Protein AF-A0A2G5X9C8-F1 (afdb_monomer)

Sequence (101 aa):
MCEDLVPLLKRRYFTSAYDEAIETQSNTWFVKEDQLHLSAIQYTVGSDTIPNIRGILDSKEFDKYKAENPGAKPFMYGPEMKRDWIHVLNEVIVPLGDELR

Mean predicted aligned error: 3.84 Å

Foldseek 3Di:
DPVVVVLVVLLVVLVVQLLVLLVVLCVQQVFDSVLLVQQLVPDDAPDPDGPSLVNRVVRGPVVVNCVVVVPDDPVVSSVVSVVVSSCCSNPPNVVSVVSND

Secondary structure (DSSP, 8-state):
--TTHHHHHHHHHHHHHHHHHHHHHHHHHT--HHHHHHHHHT--TT-SS-TTHHHHHHT--HHHHHHH-TT--HHHHHHHHHHHHHHHIIIIIHHHHHTT-

Structure (mmCIF, N/CA/C/O backbone):
data_AF-A0A2G5X9C8-F1
#
_entry.id   AF-A0A2G5X9C8-F1
#
loop_
_atom_site.group_PDB
_atom_site.id
_atom_site.type_symbol
_atom_site.label_atom_id
_atom_site.label_alt_id
_atom_site.label_comp_id
_atom_site.label_asym_id
_atom_site.label_entity_id
_atom_site.label_seq_id
_atom_site.pdbx_PDB_ins_code
_atom_site.Cartn_x
_atom_site.Cartn_y
_ato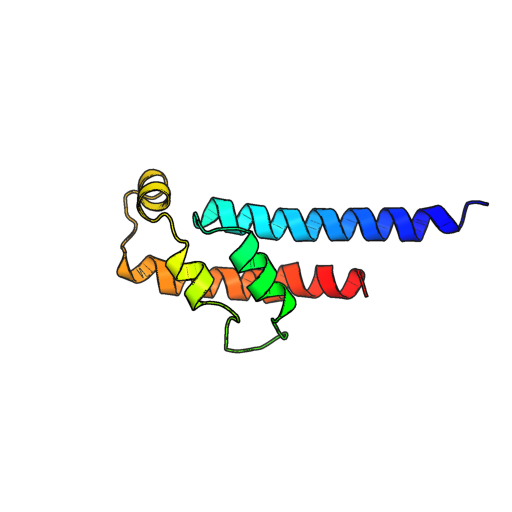m_site.Cartn_z
_atom_site.occupancy
_atom_site.B_iso_or_equiv
_atom_site.auth_seq_id
_atom_site.auth_comp_id
_atom_site.auth_asym_id
_atom_site.auth_atom_id
_atom_site.pdbx_PDB_model_num
ATOM 1 N N . MET A 1 1 ? 16.708 10.217 -35.907 1.00 53.09 1 MET A N 1
ATOM 2 C CA . MET A 1 1 ? 16.274 10.596 -34.545 1.00 53.09 1 MET A CA 1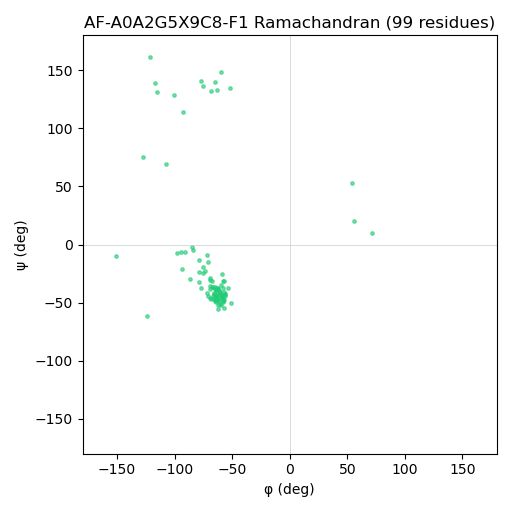
ATOM 3 C C . MET A 1 1 ? 14.806 10.227 -34.363 1.00 53.09 1 MET A C 1
ATOM 5 O O . MET A 1 1 ? 13.931 11.038 -34.629 1.00 53.09 1 MET A O 1
ATOM 9 N N . CYS A 1 2 ? 14.531 8.972 -34.016 1.00 62.28 2 CYS A N 1
ATOM 10 C CA . CYS A 1 2 ? 13.195 8.497 -33.613 1.00 62.28 2 CYS A CA 1
ATOM 11 C C . CYS A 1 2 ? 13.281 7.304 -32.639 1.00 62.28 2 CYS A C 1
ATOM 13 O O . CYS A 1 2 ? 12.278 6.934 -32.041 1.00 62.28 2 CYS A O 1
ATOM 15 N N . GLU A 1 3 ? 14.472 6.729 -32.443 1.00 62.00 3 GLU A N 1
ATOM 16 C CA . GLU A 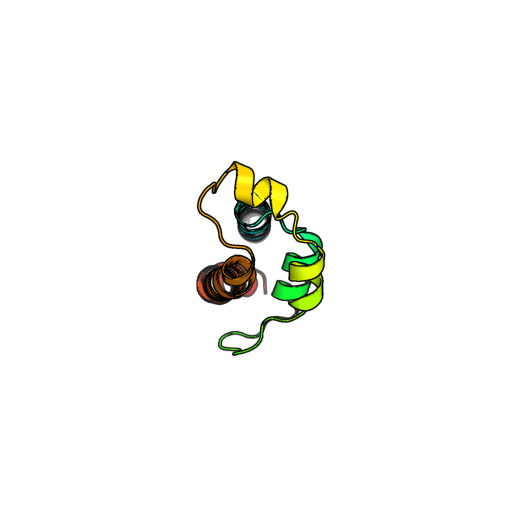1 3 ? 14.697 5.568 -31.572 1.00 62.00 3 GLU A CA 1
ATOM 17 C C . GLU A 1 3 ? 14.627 5.921 -30.073 1.00 62.00 3 GLU A C 1
ATOM 19 O O . GLU A 1 3 ? 14.265 5.072 -29.265 1.00 62.00 3 GLU A O 1
ATOM 24 N N . ASP A 1 4 ? 14.839 7.190 -29.700 1.00 68.69 4 ASP A N 1
ATOM 25 C CA . ASP A 1 4 ? 14.856 7.634 -28.295 1.00 68.69 4 ASP A CA 1
ATOM 26 C C . ASP A 1 4 ? 13.459 7.811 -27.666 1.00 68.69 4 ASP A C 1
ATOM 28 O O . ASP A 1 4 ? 13.333 7.929 -26.447 1.00 68.69 4 ASP A O 1
ATOM 32 N N . LEU A 1 5 ? 12.383 7.831 -28.466 1.00 79.06 5 LEU A N 1
ATOM 33 C CA . LEU A 1 5 ? 11.020 8.050 -27.955 1.00 79.06 5 LEU A CA 1
ATOM 34 C C . LEU A 1 5 ? 10.417 6.796 -27.315 1.00 79.06 5 LEU A C 1
ATOM 36 O O . LEU A 1 5 ? 9.648 6.906 -26.361 1.00 79.06 5 LEU A O 1
ATOM 40 N N . VAL A 1 6 ? 10.765 5.607 -27.812 1.00 84.19 6 VAL A N 1
ATOM 41 C CA . VAL A 1 6 ? 10.176 4.346 -27.339 1.00 84.19 6 VAL A CA 1
ATOM 42 C C . VAL A 1 6 ? 10.539 4.063 -25.871 1.00 84.19 6 VAL A C 1
ATOM 44 O O . VAL A 1 6 ? 9.619 3.820 -25.086 1.00 84.19 6 VAL A O 1
ATOM 47 N N . PRO A 1 7 ? 11.810 4.177 -25.430 1.00 86.31 7 PRO A N 1
ATOM 48 C CA . PRO A 1 7 ? 12.162 3.994 -24.019 1.00 86.31 7 PRO A CA 1
ATOM 49 C C . PRO A 1 7 ? 11.524 5.039 -23.092 1.00 86.31 7 PRO A C 1
ATOM 51 O O . PRO A 1 7 ? 11.098 4.705 -21.986 1.00 86.31 7 PRO A O 1
ATOM 54 N N . LEU A 1 8 ? 11.412 6.296 -23.543 1.00 88.62 8 LEU A N 1
ATOM 55 C CA . LEU A 1 8 ? 10.801 7.381 -22.765 1.00 88.62 8 LEU A CA 1
ATOM 56 C C . LEU A 1 8 ? 9.302 7.156 -22.541 1.00 88.62 8 LEU A C 1
ATOM 58 O O . LEU A 1 8 ? 8.811 7.325 -21.424 1.00 88.62 8 LEU A O 1
ATOM 62 N N . LEU A 1 9 ? 8.577 6.752 -23.588 1.00 90.81 9 LEU A N 1
ATOM 63 C CA . LEU A 1 9 ? 7.151 6.440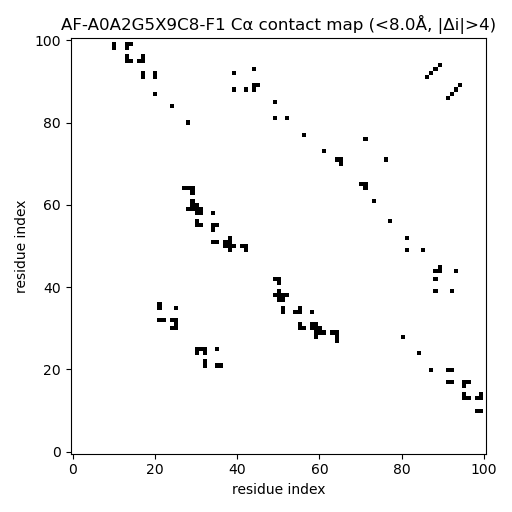 -23.497 1.00 90.81 9 LEU A CA 1
ATOM 64 C C . LEU A 1 9 ? 6.903 5.212 -22.623 1.00 90.81 9 LEU A C 1
ATOM 66 O O . 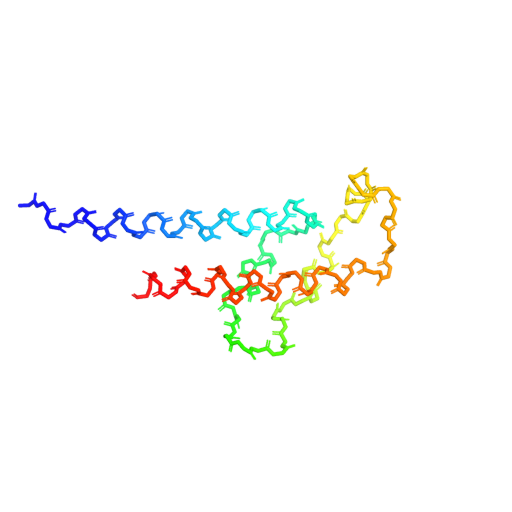LEU A 1 9 ? 6.007 5.250 -21.780 1.00 90.81 9 LEU A O 1
ATOM 70 N N . LYS A 1 10 ? 7.729 4.168 -22.775 1.00 90.94 10 LYS A N 1
ATOM 71 C CA . LYS A 1 10 ? 7.666 2.961 -21.946 1.00 90.94 10 LYS A CA 1
ATOM 72 C C . LYS A 1 10 ? 7.817 3.324 -20.468 1.00 90.94 10 LYS A C 1
ATOM 74 O O . LYS A 1 10 ? 6.929 3.039 -19.671 1.00 90.94 10 LYS A O 1
ATOM 79 N N . ARG A 1 11 ? 8.892 4.037 -20.118 1.00 93.31 11 ARG A N 1
ATOM 80 C CA . ARG A 1 11 ? 9.156 4.453 -18.736 1.00 93.31 11 ARG A CA 1
ATOM 81 C C . ARG A 1 11 ? 8.018 5.290 -18.161 1.00 93.31 11 ARG A C 1
ATOM 83 O O . ARG A 1 11 ? 7.561 5.002 -17.064 1.00 93.31 11 ARG A O 1
ATOM 90 N N . ARG A 1 12 ? 7.530 6.289 -18.906 1.00 94.25 12 ARG A N 1
ATOM 91 C CA . ARG A 1 12 ? 6.409 7.129 -18.460 1.00 94.25 12 ARG A CA 1
ATOM 92 C C . ARG A 1 12 ? 5.164 6.295 -18.168 1.00 94.25 12 ARG A C 1
ATOM 94 O O . ARG A 1 12 ? 4.547 6.501 -17.133 1.00 94.25 12 ARG A O 1
ATOM 101 N N . TYR A 1 13 ? 4.816 5.373 -19.064 1.00 95.50 13 TYR A N 1
ATOM 102 C CA . TYR A 1 13 ? 3.658 4.503 -18.889 1.00 95.50 13 TYR A CA 1
ATOM 103 C C . TYR A 1 13 ? 3.770 3.658 -17.615 1.00 95.50 13 TYR A C 1
ATOM 105 O O . TYR A 1 13 ? 2.872 3.702 -16.780 1.00 95.50 13 TYR A O 1
ATOM 113 N N . PHE A 1 14 ? 4.888 2.948 -17.430 1.00 96.38 14 PHE A N 1
ATOM 114 C CA . PHE A 1 14 ? 5.069 2.081 -16.263 1.00 96.38 14 PHE A CA 1
ATOM 115 C C . PHE A 1 14 ? 5.171 2.862 -14.952 1.00 96.38 14 PHE A C 1
ATOM 117 O O . PHE A 1 14 ? 4.624 2.414 -13.953 1.00 96.38 14 PHE A O 1
ATOM 124 N N . THR A 1 15 ? 5.799 4.044 -14.946 1.00 96.38 15 THR A N 1
ATOM 125 C CA . THR A 1 15 ? 5.803 4.917 -13.761 1.00 96.38 15 THR A CA 1
ATOM 126 C C . THR A 1 15 ? 4.386 5.361 -13.407 1.00 96.38 15 THR A C 1
ATOM 128 O O . THR A 1 15 ? 3.982 5.208 -12.263 1.00 96.38 15 THR A O 1
ATOM 131 N N . SER A 1 16 ? 3.596 5.823 -14.382 1.00 97.19 16 SER A N 1
ATOM 132 C CA . SER A 1 16 ? 2.209 6.221 -14.121 1.00 97.19 16 SER A CA 1
ATOM 133 C C . SER A 1 16 ? 1.345 5.060 -13.626 1.00 97.19 16 SER A C 1
ATOM 135 O O . SER A 1 16 ? 0.608 5.241 -12.668 1.00 97.19 16 SER A O 1
ATOM 137 N N . ALA A 1 17 ? 1.465 3.871 -14.222 1.00 97.88 17 ALA A N 1
ATOM 138 C CA . ALA A 1 17 ? 0.719 2.693 -13.777 1.00 97.88 17 ALA A CA 1
ATOM 139 C C . ALA A 1 17 ? 1.122 2.243 -12.361 1.00 97.88 17 ALA A C 1
ATOM 141 O O . ALA A 1 17 ? 0.284 1.792 -11.584 1.00 97.88 17 ALA A O 1
ATOM 142 N N . TYR A 1 18 ? 2.407 2.366 -12.020 1.00 97.75 18 TYR A N 1
ATOM 143 C CA . TYR A 1 18 ? 2.922 2.044 -10.691 1.00 97.75 18 TYR A CA 1
ATOM 144 C C . TYR A 1 18 ? 2.363 3.002 -9.632 1.00 97.75 18 TYR A C 1
ATOM 146 O O . TYR A 1 18 ? 1.882 2.556 -8.590 1.00 97.75 18 TYR A O 1
ATOM 154 N N . ASP A 1 19 ? 2.394 4.305 -9.916 1.00 97.94 19 ASP A N 1
ATOM 155 C CA . ASP A 1 19 ? 1.880 5.336 -9.013 1.00 97.94 19 ASP A CA 1
ATOM 156 C C . ASP A 1 19 ? 0.352 5.219 -8.856 1.00 97.94 19 ASP A C 1
ATOM 158 O O . ASP A 1 19 ? -0.151 5.254 -7.736 1.00 97.94 19 ASP A O 1
ATOM 162 N N . GLU A 1 20 ? -0.382 4.961 -9.944 1.00 98.31 20 GLU A N 1
ATOM 163 C CA . GLU A 1 20 ? -1.839 4.751 -9.926 1.00 98.31 20 GLU A CA 1
ATOM 164 C C . GLU A 1 20 ? -2.243 3.523 -9.093 1.00 98.31 20 GLU A C 1
ATOM 166 O O . GLU A 1 20 ? -3.240 3.560 -8.368 1.00 98.31 20 GLU A O 1
ATOM 171 N N . ALA A 1 21 ? -1.468 2.435 -9.144 1.00 98.25 21 ALA A N 1
ATOM 172 C CA . ALA A 1 21 ? -1.716 1.260 -8.309 1.00 98.25 21 ALA A CA 1
ATOM 173 C C . ALA A 1 21 ? -1.563 1.584 -6.810 1.00 98.25 21 ALA A C 1
ATOM 175 O O . ALA A 1 21 ? -2.355 1.119 -5.987 1.00 98.25 21 ALA A O 1
ATOM 176 N N . ILE A 1 22 ? -0.577 2.412 -6.451 1.00 98.38 22 ILE A N 1
ATOM 177 C CA . ILE A 1 22 ? -0.357 2.858 -5.068 1.00 98.38 22 ILE A CA 1
ATOM 178 C C . ILE A 1 22 ? -1.451 3.827 -4.613 1.00 98.38 22 ILE A C 1
ATOM 180 O O . ILE A 1 22 ? -1.983 3.661 -3.513 1.00 98.38 22 ILE A O 1
ATOM 184 N N . GLU A 1 23 ? -1.821 4.795 -5.448 1.00 98.56 23 GLU A N 1
ATOM 185 C CA . GLU A 1 23 ? -2.925 5.726 -5.192 1.00 98.56 23 GLU A CA 1
ATOM 186 C C . GLU A 1 23 ? -4.247 4.966 -5.005 1.00 98.56 23 GLU A C 1
ATOM 188 O O . GLU A 1 23 ? -4.985 5.192 -4.043 1.00 98.56 23 GLU A O 1
ATOM 193 N N . THR A 1 24 ? -4.529 3.987 -5.867 1.00 98.44 24 THR A N 1
ATOM 194 C CA . THR A 1 24 ? -5.721 3.134 -5.757 1.00 98.44 24 THR A CA 1
ATOM 195 C C . THR A 1 24 ? -5.745 2.394 -4.423 1.00 98.44 24 THR A C 1
ATOM 197 O O . THR A 1 24 ? -6.777 2.364 -3.745 1.00 98.44 24 THR A O 1
ATOM 200 N N . GLN A 1 25 ? -4.607 1.840 -3.999 1.00 98.12 25 GLN A N 1
ATOM 201 C CA . GLN A 1 25 ? -4.492 1.174 -2.705 1.00 98.12 25 GLN A CA 1
ATOM 202 C C . GLN A 1 25 ? -4.713 2.149 -1.542 1.00 98.12 25 GLN A C 1
ATOM 204 O O . GLN A 1 25 ? -5.432 1.833 -0.588 1.00 98.12 25 GLN A O 1
ATOM 209 N N . SER A 1 26 ? -4.103 3.332 -1.619 1.00 98.50 26 SER A N 1
ATOM 210 C CA . SER A 1 26 ? -4.241 4.393 -0.624 1.00 98.50 26 SER A CA 1
ATOM 211 C C . SER A 1 26 ? -5.697 4.801 -0.449 1.00 98.50 26 SER A C 1
ATOM 213 O O . SER A 1 26 ? -6.187 4.813 0.680 1.00 98.50 26 SER A O 1
ATOM 215 N N . ASN A 1 27 ? -6.403 5.047 -1.551 1.00 98.31 27 ASN A N 1
ATOM 216 C CA . ASN A 1 27 ? -7.804 5.450 -1.551 1.00 98.31 27 ASN A CA 1
ATOM 217 C C . ASN A 1 27 ? -8.737 4.323 -1.092 1.00 98.31 27 ASN A C 1
ATOM 219 O O . ASN A 1 27 ? -9.678 4.573 -0.344 1.00 98.31 27 ASN A O 1
ATOM 223 N N . THR A 1 28 ? -8.453 3.075 -1.476 1.00 98.00 28 THR A N 1
ATOM 224 C CA . THR A 1 28 ? -9.254 1.908 -1.069 1.00 98.00 28 THR A CA 1
ATOM 225 C C . THR A 1 28 ? -9.196 1.689 0.439 1.00 98.00 28 THR A C 1
ATOM 227 O O . THR A 1 28 ? -10.217 1.455 1.087 1.00 98.00 28 THR A O 1
ATOM 230 N N . TRP A 1 29 ? -7.999 1.782 1.021 1.00 98.19 29 TRP A N 1
ATOM 231 C CA . TRP A 1 29 ? -7.792 1.491 2.439 1.00 98.19 29 TRP A CA 1
ATOM 232 C C . TRP A 1 29 ? -7.761 2.735 3.320 1.00 98.19 29 TRP A C 1
ATOM 234 O O . TRP A 1 29 ? -7.774 2.594 4.539 1.00 98.19 29 TRP A O 1
ATOM 244 N N . PHE A 1 30 ? -7.768 3.940 2.757 1.00 98.31 30 PHE A N 1
ATOM 245 C CA . PHE A 1 30 ? -7.597 5.202 3.482 1.00 98.31 30 PHE A CA 1
ATOM 246 C C . PHE A 1 30 ? -6.315 5.215 4.329 1.00 98.31 30 PHE A C 1
ATOM 248 O O . PHE A 1 30 ? -6.340 5.454 5.538 1.00 98.31 30 PHE A O 1
ATOM 255 N N . VAL A 1 31 ? -5.185 4.909 3.695 1.00 98.44 31 VAL A N 1
ATOM 256 C CA . VAL A 1 31 ? -3.832 4.999 4.278 1.00 98.44 31 VAL A CA 1
ATOM 257 C C . VAL A 1 31 ? -2.992 5.946 3.445 1.00 98.44 31 VAL A C 1
ATOM 259 O O . VAL A 1 31 ? -3.329 6.192 2.295 1.00 98.44 31 VAL A O 1
ATOM 262 N N . LYS A 1 32 ? -1.888 6.476 3.970 1.00 98.38 32 LYS A N 1
ATOM 263 C CA . LYS A 1 32 ? -1.087 7.418 3.181 1.00 98.38 32 LYS A CA 1
ATOM 264 C C . LYS A 1 32 ? -0.257 6.725 2.094 1.00 98.38 32 LYS A C 1
ATOM 266 O O . LYS A 1 32 ? 0.410 5.723 2.358 1.00 98.38 32 LYS A O 1
ATOM 271 N N . GLU A 1 33 ? -0.247 7.319 0.902 1.00 98.12 33 GLU A N 1
ATOM 272 C CA . GLU A 1 33 ? 0.532 6.861 -0.258 1.00 98.12 33 GLU A CA 1
ATOM 273 C C . GLU A 1 33 ? 2.032 6.774 0.028 1.00 98.12 33 GLU A C 1
ATOM 275 O O . GLU A 1 33 ? 2.675 5.800 -0.350 1.00 98.12 33 GLU A O 1
ATOM 280 N N . ASP A 1 34 ? 2.604 7.743 0.748 1.00 98.00 34 ASP A N 1
ATOM 281 C CA . ASP A 1 34 ? 4.036 7.764 1.072 1.00 98.00 34 ASP A CA 1
ATOM 282 C C . ASP A 1 34 ? 4.472 6.504 1.842 1.00 98.00 34 ASP A C 1
ATOM 284 O O . ASP A 1 34 ? 5.542 5.947 1.592 1.00 98.00 34 ASP A O 1
ATOM 288 N N . GLN A 1 35 ? 3.616 5.998 2.734 1.00 98.44 35 GLN A N 1
ATOM 289 C CA . GLN A 1 35 ? 3.874 4.771 3.484 1.00 98.44 35 GLN A CA 1
ATOM 290 C C . GLN A 1 35 ? 3.831 3.526 2.592 1.00 98.44 35 GLN A C 1
ATOM 292 O O . GLN A 1 35 ? 4.624 2.602 2.809 1.00 98.44 35 GLN A O 1
ATOM 297 N N . LEU A 1 36 ? 2.945 3.512 1.592 1.00 98.31 36 LEU A N 1
ATOM 298 C CA . LEU A 1 36 ? 2.845 2.453 0.587 1.00 98.31 36 LEU A CA 1
ATOM 299 C C . LEU A 1 36 ? 4.028 2.493 -0.388 1.00 98.31 36 LEU A C 1
ATOM 301 O O . LEU A 1 36 ? 4.626 1.450 -0.637 1.00 98.31 36 LEU A O 1
ATOM 305 N N . HIS A 1 37 ? 4.454 3.674 -0.847 1.00 97.81 37 HIS A N 1
ATOM 306 C CA . HIS A 1 37 ? 5.671 3.834 -1.650 1.00 97.81 37 HIS A CA 1
ATOM 307 C C . HIS A 1 37 ? 6.904 3.299 -0.917 1.00 97.81 37 HIS A C 1
ATOM 309 O O . HIS A 1 37 ? 7.667 2.515 -1.482 1.00 97.81 37 HIS A O 1
ATOM 315 N N . LEU A 1 38 ? 7.086 3.671 0.356 1.00 97.56 38 LEU A N 1
ATOM 316 C CA . LEU A 1 38 ? 8.189 3.164 1.178 1.00 97.56 38 LEU A CA 1
ATOM 317 C C . LEU A 1 38 ? 8.137 1.641 1.332 1.00 97.56 38 LEU A C 1
ATOM 319 O O . LEU A 1 38 ? 9.172 0.979 1.261 1.00 97.56 38 LEU A O 1
ATOM 323 N N . SER A 1 39 ? 6.935 1.091 1.522 1.00 97.19 39 SER A N 1
ATOM 324 C CA . SER A 1 39 ? 6.712 -0.353 1.597 1.00 97.19 39 SER A CA 1
ATOM 325 C C . SER A 1 39 ? 7.102 -1.057 0.297 1.00 97.19 39 SER A C 1
ATOM 327 O O . SER A 1 39 ? 7.861 -2.023 0.327 1.00 97.19 39 SER A O 1
ATOM 329 N N . ALA A 1 40 ? 6.641 -0.531 -0.839 1.00 96.88 40 ALA A N 1
ATOM 330 C CA . ALA A 1 40 ? 6.854 -1.087 -2.166 1.00 96.88 40 ALA A CA 1
ATOM 331 C C . ALA A 1 40 ? 8.331 -1.080 -2.587 1.00 96.88 40 ALA A C 1
ATOM 333 O O . ALA A 1 40 ? 8.839 -2.097 -3.047 1.00 96.88 40 ALA A O 1
ATOM 334 N N . ILE A 1 41 ? 9.049 0.026 -2.352 1.00 94.81 41 ILE A N 1
ATOM 335 C CA . ILE A 1 41 ? 10.484 0.146 -2.677 1.00 94.81 41 ILE A CA 1
ATOM 336 C C . ILE A 1 41 ? 11.324 -0.902 -1.933 1.00 94.81 41 ILE A C 1
ATOM 338 O O . ILE A 1 41 ? 12.333 -1.378 -2.450 1.00 94.81 41 ILE A O 1
ATOM 342 N N . GLN A 1 42 ? 10.930 -1.243 -0.706 1.00 94.69 42 GLN A N 1
ATOM 343 C CA . GLN A 1 42 ? 11.647 -2.185 0.155 1.00 94.69 42 GLN A CA 1
ATOM 344 C C . GLN A 1 42 ? 11.170 -3.634 -0.012 1.00 94.69 42 GLN A C 1
ATOM 346 O O . GLN A 1 42 ? 11.735 -4.531 0.616 1.00 94.69 42 GLN A O 1
ATOM 351 N N . TYR A 1 43 ? 10.107 -3.871 -0.785 1.00 96.12 43 TYR A N 1
ATOM 352 C CA . TYR A 1 43 ? 9.499 -5.189 -0.899 1.00 96.12 43 TYR A CA 1
ATOM 353 C C . TYR A 1 43 ? 10.327 -6.107 -1.797 1.00 96.12 43 TYR A C 1
ATOM 355 O O . TYR A 1 43 ? 10.824 -5.709 -2.849 1.00 96.12 43 TYR A O 1
ATOM 363 N N . THR A 1 44 ? 10.417 -7.370 -1.390 1.00 91.06 44 THR A N 1
ATOM 364 C CA . THR A 1 44 ? 11.018 -8.442 -2.183 1.00 91.06 44 THR A CA 1
ATOM 365 C C . THR A 1 44 ? 9.929 -9.443 -2.533 1.00 91.06 44 THR A C 1
ATOM 367 O O . THR A 1 44 ? 9.190 -9.877 -1.649 1.00 91.06 44 THR A O 1
ATOM 370 N N . VAL A 1 45 ? 9.845 -9.821 -3.811 1.00 88.75 45 VAL A N 1
ATOM 371 C CA . VAL A 1 45 ? 8.857 -10.787 -4.313 1.00 88.75 45 VAL A CA 1
ATOM 372 C C . VAL A 1 45 ? 8.860 -12.077 -3.490 1.00 88.75 45 VAL A C 1
ATOM 374 O O . VAL A 1 45 ? 9.919 -12.609 -3.154 1.00 88.75 45 VAL A O 1
ATOM 377 N N . GLY A 1 46 ? 7.669 -12.560 -3.133 1.00 84.25 46 GLY A N 1
ATOM 378 C CA . GLY A 1 46 ? 7.513 -13.756 -2.300 1.00 84.25 46 GLY A CA 1
ATOM 379 C C . GLY A 1 46 ? 7.897 -13.579 -0.825 1.00 84.25 46 GLY A C 1
ATOM 380 O O . GLY A 1 46 ? 7.967 -14.568 -0.102 1.00 84.25 46 GLY A O 1
ATOM 381 N N . SER A 1 47 ? 8.148 -12.350 -0.355 1.00 88.19 47 SER A N 1
ATOM 382 C CA . SER A 1 47 ? 8.349 -12.070 1.072 1.00 88.19 47 SER A CA 1
ATOM 383 C C . SER A 1 47 ? 7.051 -12.263 1.861 1.00 88.19 47 SER A C 1
ATOM 385 O O . SER A 1 47 ? 6.023 -11.666 1.530 1.00 88.19 47 SER A O 1
ATOM 387 N N . ASP A 1 48 ? 7.148 -12.992 2.978 1.00 78.69 48 ASP A N 1
ATOM 388 C CA . ASP A 1 48 ? 6.083 -13.155 3.984 1.00 78.69 48 ASP A CA 1
ATOM 389 C C . ASP A 1 48 ? 5.848 -11.884 4.821 1.00 78.69 48 ASP A C 1
ATOM 391 O O . ASP A 1 48 ? 4.916 -11.800 5.625 1.00 78.69 48 ASP A O 1
ATOM 395 N N . THR A 1 49 ? 6.719 -10.882 4.673 1.00 89.69 49 THR A N 1
ATOM 396 C CA . THR A 1 49 ? 6.684 -9.637 5.443 1.00 89.69 49 THR A CA 1
ATOM 397 C C . THR A 1 49 ? 6.435 -8.432 4.551 1.00 89.69 49 THR A C 1
ATOM 399 O O . THR A 1 49 ? 7.013 -8.311 3.471 1.00 89.69 49 THR A O 1
ATOM 402 N N . ILE A 1 50 ? 5.591 -7.520 5.039 1.00 94.94 50 ILE A N 1
ATOM 403 C CA . ILE A 1 50 ? 5.340 -6.216 4.423 1.00 94.94 50 ILE A CA 1
ATOM 404 C C . ILE A 1 50 ? 6.290 -5.196 5.071 1.00 94.94 50 ILE A C 1
ATOM 406 O O . ILE A 1 50 ? 6.138 -4.904 6.267 1.00 94.94 50 ILE A O 1
ATOM 410 N N . PRO A 1 51 ? 7.249 -4.626 4.323 1.00 96.50 51 PRO A N 1
ATOM 411 C CA . PRO A 1 51 ? 8.087 -3.544 4.812 1.00 96.50 51 PRO A CA 1
ATOM 412 C C . PRO A 1 51 ? 7.236 -2.343 5.212 1.00 96.50 51 PRO A C 1
ATOM 414 O O . PRO A 1 51 ? 6.176 -2.095 4.639 1.00 96.50 51 PRO A O 1
ATOM 417 N N . ASN A 1 52 ? 7.687 -1.592 6.212 1.00 96.81 52 ASN A N 1
ATOM 418 C CA . ASN A 1 52 ? 6.992 -0.405 6.711 1.00 96.81 52 ASN A CA 1
ATOM 419 C C . ASN A 1 52 ? 5.523 -0.623 7.160 1.00 96.81 52 ASN A C 1
ATOM 421 O O . ASN A 1 52 ? 4.764 0.334 7.301 1.00 96.81 52 ASN A O 1
ATOM 425 N N . ILE A 1 53 ? 5.093 -1.857 7.460 1.00 96.19 53 ILE A N 1
ATOM 426 C CA . ILE A 1 53 ? 3.683 -2.131 7.802 1.00 96.19 53 ILE A CA 1
ATOM 427 C C . ILE A 1 53 ? 3.154 -1.315 8.990 1.00 96.19 53 ILE A C 1
ATOM 429 O O . ILE A 1 53 ? 1.975 -0.965 9.037 1.00 96.19 53 ILE A O 1
ATOM 433 N N . ARG A 1 54 ? 4.022 -0.986 9.951 1.00 96.38 54 ARG A N 1
ATOM 434 C CA . ARG A 1 54 ? 3.654 -0.121 11.073 1.00 96.38 54 ARG A CA 1
ATOM 435 C C . ARG A 1 54 ? 3.286 1.284 10.594 1.00 96.38 54 ARG A C 1
ATOM 437 O O . ARG A 1 54 ? 2.236 1.772 10.985 1.00 96.38 54 ARG A O 1
ATOM 444 N N . GLY A 1 55 ? 4.093 1.888 9.721 1.00 97.56 55 GLY A N 1
ATOM 445 C CA . GLY A 1 55 ? 3.824 3.214 9.164 1.00 97.56 55 GLY A CA 1
ATOM 446 C C . GLY A 1 55 ? 2.504 3.260 8.398 1.00 97.56 55 GLY A C 1
ATOM 447 O O . GLY A 1 55 ? 1.691 4.154 8.626 1.00 97.56 55 GLY A O 1
ATOM 448 N N . ILE A 1 56 ? 2.226 2.235 7.586 1.00 97.81 56 ILE A N 1
ATOM 449 C CA . ILE A 1 56 ? 0.955 2.125 6.857 1.00 97.81 56 ILE A CA 1
ATOM 450 C C . ILE A 1 56 ? -0.228 2.073 7.841 1.00 97.81 56 ILE A C 1
ATOM 452 O O . ILE A 1 56 ? -1.159 2.870 7.733 1.00 97.81 56 ILE A O 1
ATOM 456 N N . LEU A 1 57 ? -0.182 1.186 8.844 1.00 96.81 57 LEU A N 1
ATOM 457 C CA . LEU A 1 57 ? -1.271 1.019 9.818 1.00 96.81 57 LEU A CA 1
ATOM 458 C C . LEU A 1 57 ? -1.446 2.205 10.773 1.00 96.81 57 LEU A C 1
ATOM 460 O O . LEU A 1 57 ? -2.568 2.440 11.234 1.00 96.81 57 LEU A O 1
ATOM 464 N N . ASP A 1 58 ? -0.368 2.915 11.094 1.00 97.56 58 ASP A N 1
ATOM 465 C CA . ASP A 1 58 ? -0.398 4.121 11.924 1.00 97.56 58 ASP A CA 1
ATOM 466 C C . ASP A 1 58 ? -0.952 5.319 11.131 1.00 97.56 58 ASP A C 1
ATOM 468 O O . ASP A 1 58 ? -1.528 6.231 11.718 1.00 97.56 58 ASP A O 1
ATOM 472 N N . SER A 1 59 ? -0.856 5.292 9.796 1.00 97.56 59 SER A N 1
ATOM 473 C CA . SER A 1 59 ? -1.401 6.324 8.906 1.00 97.56 59 SER A CA 1
ATOM 474 C C . SER A 1 59 ? -2.885 6.163 8.553 1.00 97.56 59 SER A C 1
ATOM 476 O O . SER A 1 59 ? -3.431 7.020 7.862 1.00 97.56 59 SER A O 1
ATOM 478 N N . LYS A 1 60 ? -3.533 5.075 8.996 1.00 97.44 60 LYS A N 1
ATOM 479 C CA . LYS A 1 60 ? -4.909 4.754 8.598 1.00 97.44 60 LYS A CA 1
ATOM 480 C C . LYS A 1 60 ? -5.923 5.784 9.088 1.00 97.44 60 LYS A C 1
ATOM 482 O O . LYS A 1 60 ? -5.932 6.167 10.258 1.00 97.44 60 LYS A O 1
ATOM 487 N N . GLU A 1 61 ? -6.880 6.095 8.230 1.00 97.50 61 GLU A N 1
ATOM 488 C CA . GLU A 1 61 ? -8.066 6.881 8.549 1.00 97.50 61 GLU A CA 1
ATOM 489 C C . GLU A 1 61 ? -9.293 5.959 8.586 1.00 97.50 61 GLU A C 1
ATOM 491 O O . GLU A 1 61 ? -10.167 5.997 7.720 1.00 97.50 61 GLU A O 1
ATOM 496 N N . PHE A 1 62 ? -9.355 5.089 9.603 1.00 96.62 62 PHE A N 1
ATOM 497 C CA . PHE A 1 62 ? -10.386 4.044 9.691 1.00 96.62 62 PHE A CA 1
ATOM 498 C C . PHE A 1 62 ? -11.819 4.596 9.689 1.00 96.62 62 PHE A C 1
ATOM 500 O O . PHE A 1 62 ? -12.718 3.944 9.163 1.00 96.62 62 PHE A O 1
ATOM 507 N N . ASP A 1 63 ? -12.043 5.794 10.230 1.00 96.62 63 ASP A N 1
ATOM 508 C CA . ASP A 1 63 ? -13.366 6.425 10.213 1.00 96.62 63 ASP A CA 1
ATOM 509 C C . ASP A 1 63 ? -13.851 6.706 8.783 1.00 96.62 63 ASP A C 1
ATOM 511 O O . ASP A 1 63 ? -15.026 6.481 8.489 1.00 96.62 63 ASP A O 1
ATOM 515 N N . LYS A 1 64 ? -12.951 7.109 7.872 1.00 97.38 64 LYS A N 1
ATOM 516 C CA . LYS A 1 64 ? -13.271 7.288 6.447 1.00 97.38 64 LYS A CA 1
ATOM 517 C C . LYS A 1 64 ? -13.541 5.946 5.770 1.00 97.38 64 LYS A C 1
ATOM 519 O O . LYS A 1 64 ? -14.570 5.790 5.121 1.00 97.38 64 LYS A O 1
ATOM 524 N N . TYR A 1 65 ? -12.693 4.946 6.020 1.00 97.44 65 TYR A N 1
ATOM 525 C CA . TYR A 1 65 ? -12.914 3.587 5.513 1.00 97.44 65 TYR A CA 1
ATOM 526 C C . TYR A 1 65 ? -14.269 3.019 5.947 1.00 97.44 65 TYR A C 1
ATOM 528 O O . TYR A 1 65 ? -14.985 2.429 5.143 1.00 97.44 65 TYR A O 1
ATOM 536 N N . LYS A 1 66 ? -14.649 3.222 7.213 1.00 96.81 66 LYS A N 1
ATOM 537 C CA . LYS A 1 66 ? -15.923 2.761 7.769 1.00 96.81 66 LYS A CA 1
ATOM 538 C C . LYS A 1 66 ? -17.130 3.510 7.197 1.00 96.81 66 LYS A C 1
ATOM 540 O O . LYS A 1 66 ? -18.209 2.926 7.145 1.00 96.81 66 LYS A O 1
ATOM 545 N N . ALA A 1 67 ? -16.975 4.766 6.779 1.00 96.94 67 ALA A N 1
ATOM 546 C CA . ALA A 1 67 ? -18.047 5.501 6.111 1.00 96.94 67 ALA A CA 1
ATOM 547 C C . ALA A 1 67 ? -18.427 4.840 4.774 1.00 96.94 67 ALA A C 1
ATOM 549 O O . ALA A 1 67 ? -19.612 4.636 4.520 1.00 96.94 67 ALA A O 1
ATOM 550 N N . GLU A 1 68 ? -17.430 4.413 3.992 1.00 96.62 68 GLU A N 1
ATOM 551 C CA . GLU A 1 68 ? -17.630 3.663 2.740 1.00 96.62 68 GLU A CA 1
ATOM 552 C C . GLU A 1 68 ? -17.948 2.174 2.980 1.00 96.62 68 GLU A C 1
ATOM 554 O O . GLU A 1 68 ? -18.593 1.519 2.164 1.00 96.62 68 GLU A O 1
ATOM 559 N N . ASN A 1 69 ? -17.549 1.632 4.138 1.00 95.38 69 ASN A N 1
ATOM 560 C CA . ASN A 1 69 ? -17.745 0.233 4.522 1.00 95.38 69 ASN A CA 1
ATOM 561 C C . ASN A 1 69 ? -18.426 0.119 5.903 1.00 95.38 69 ASN A C 1
ATOM 563 O O . ASN A 1 69 ? -17.770 -0.248 6.886 1.00 95.38 69 ASN A O 1
ATOM 567 N N . PRO A 1 70 ? -19.747 0.369 6.024 1.00 93.06 70 PRO A N 1
ATOM 568 C CA . PRO A 1 70 ? -20.426 0.443 7.326 1.00 93.06 70 PRO A CA 1
ATOM 569 C C . PRO A 1 70 ? -20.323 -0.823 8.193 1.00 93.06 70 PRO A C 1
ATOM 571 O O . PRO A 1 70 ? -20.403 -0.750 9.420 1.00 93.06 70 PRO A O 1
ATOM 574 N N . GLY A 1 71 ? -20.133 -1.991 7.568 1.00 94.31 71 GLY A N 1
ATOM 575 C CA . GLY A 1 71 ? -19.964 -3.283 8.242 1.00 94.31 71 GLY A CA 1
ATOM 576 C C . GLY A 1 71 ? -18.532 -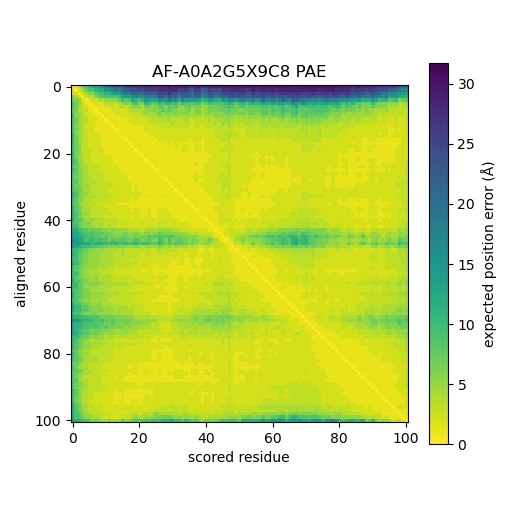3.597 8.695 1.00 94.31 71 GLY A C 1
ATOM 577 O O . GLY A 1 71 ? -18.304 -4.648 9.301 1.00 94.31 71 GLY A O 1
ATOM 578 N N . ALA A 1 72 ? -17.567 -2.721 8.405 1.00 95.06 72 ALA A N 1
ATOM 579 C CA . ALA A 1 72 ? -16.160 -2.950 8.698 1.00 95.06 72 ALA A CA 1
ATOM 580 C C . ALA A 1 72 ? -15.892 -3.067 10.203 1.00 95.06 72 ALA A C 1
ATOM 582 O O . ALA A 1 72 ? -16.312 -2.237 11.017 1.00 95.06 72 ALA A O 1
ATOM 583 N N . LYS A 1 73 ? -15.121 -4.091 10.577 1.00 95.19 73 LYS A N 1
ATOM 584 C CA . LYS A 1 73 ? -14.696 -4.323 11.961 1.00 95.19 73 LYS A CA 1
ATOM 585 C C . LYS A 1 73 ? -13.254 -3.836 12.147 1.00 95.19 73 LYS A C 1
ATOM 587 O O . LYS A 1 73 ? -12.384 -4.293 11.407 1.00 95.19 73 LYS A O 1
ATOM 592 N N . PRO A 1 74 ? -12.952 -3.003 13.165 1.00 93.56 74 PRO A N 1
ATOM 593 C CA . PRO A 1 74 ? -11.605 -2.453 13.363 1.00 93.56 74 PRO A CA 1
ATOM 594 C C . PRO A 1 74 ? -10.491 -3.505 13.430 1.00 93.56 74 PRO A C 1
ATOM 596 O O . PRO A 1 74 ? -9.400 -3.296 12.909 1.00 93.56 74 PRO A O 1
ATOM 599 N N . PHE A 1 75 ? -10.763 -4.657 14.049 1.00 95.12 75 PHE A N 1
ATOM 600 C CA . PHE A 1 75 ? -9.777 -5.730 14.189 1.00 95.12 75 PHE A CA 1
ATOM 601 C C . PHE A 1 75 ? -9.530 -6.516 12.890 1.00 95.12 75 PHE A C 1
ATOM 603 O O . PHE A 1 75 ? -8.494 -7.164 12.777 1.00 95.12 75 PHE A O 1
ATOM 610 N N . MET A 1 76 ? -10.451 -6.452 11.921 1.00 95.69 76 MET A N 1
ATOM 611 C CA . MET A 1 76 ? -10.317 -7.105 10.610 1.00 95.69 76 MET A CA 1
ATOM 612 C C . MET A 1 76 ? -9.576 -6.231 9.600 1.00 95.69 76 MET A C 1
ATOM 614 O O . MET A 1 76 ? -8.849 -6.759 8.766 1.00 95.69 76 MET A O 1
ATOM 618 N N . TYR A 1 77 ? -9.682 -4.906 9.738 1.00 96.94 77 TYR A N 1
ATOM 619 C CA . TYR A 1 77 ? -9.071 -3.941 8.823 1.00 96.94 77 TYR A CA 1
ATOM 620 C C . TYR A 1 77 ? -7.578 -4.208 8.582 1.00 96.94 77 TYR A C 1
ATOM 622 O O . TYR A 1 77 ? -7.130 -4.285 7.446 1.00 96.94 77 TYR A O 1
ATOM 630 N N . GLY A 1 78 ? -6.796 -4.380 9.654 1.00 96.25 78 GLY A N 1
ATOM 631 C CA .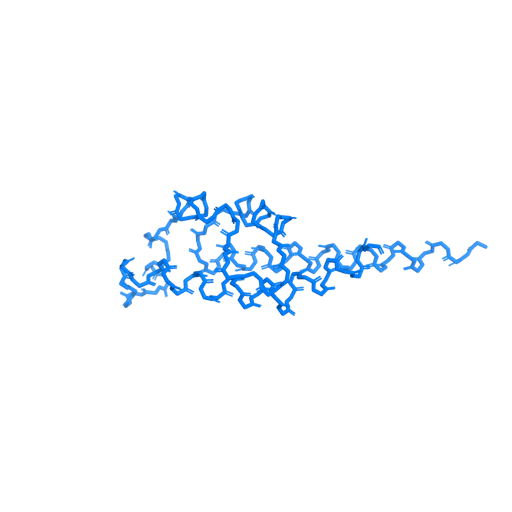 GLY A 1 78 ? -5.352 -4.594 9.543 1.00 96.25 78 GLY A CA 1
ATOM 632 C C . GLY A 1 78 ? -4.996 -5.874 8.775 1.00 96.25 78 GLY A C 1
ATOM 633 O O . GLY A 1 78 ? -4.236 -5.794 7.814 1.00 96.25 78 GLY A O 1
ATOM 634 N N . PRO A 1 79 ? -5.499 -7.054 9.186 1.00 96.81 79 PRO A N 1
ATOM 635 C CA . PRO A 1 79 ? -5.291 -8.302 8.451 1.00 96.81 79 PRO A CA 1
ATOM 636 C C . PRO A 1 79 ? -5.749 -8.267 6.987 1.00 96.81 79 PRO A C 1
ATOM 638 O O . PRO A 1 79 ? -5.025 -8.762 6.125 1.00 96.81 79 PRO A O 1
ATOM 641 N N . GLU A 1 80 ? -6.916 -7.687 6.701 1.00 96.88 80 GLU A N 1
ATOM 642 C CA . GLU A 1 80 ? -7.461 -7.619 5.339 1.00 96.88 80 GLU A CA 1
ATOM 643 C C . GLU A 1 80 ? -6.625 -6.695 4.451 1.00 96.88 80 GLU A C 1
ATOM 645 O O . GLU A 1 80 ? -6.194 -7.121 3.381 1.00 96.88 80 GLU A O 1
ATOM 650 N N . MET A 1 81 ? -6.278 -5.502 4.946 1.00 96.88 81 MET A N 1
ATOM 651 C CA . MET A 1 81 ? -5.416 -4.566 4.223 1.00 96.88 81 MET A CA 1
ATOM 652 C C . MET A 1 81 ? -4.058 -5.182 3.897 1.00 96.88 81 MET A C 1
ATOM 654 O O . MET A 1 81 ? -3.570 -5.061 2.780 1.00 96.88 81 MET A O 1
ATOM 658 N N . LYS A 1 82 ? -3.449 -5.890 4.857 1.00 96.38 82 LYS A N 1
ATOM 659 C CA . LYS A 1 82 ? -2.165 -6.572 4.640 1.00 96.38 82 LYS A CA 1
ATOM 660 C C . LYS A 1 82 ? -2.250 -7.606 3.528 1.00 96.38 82 LYS A C 1
ATOM 662 O O . LYS A 1 82 ? -1.350 -7.686 2.701 1.00 96.38 82 LYS A O 1
ATOM 667 N N . ARG A 1 83 ? -3.300 -8.429 3.549 1.00 96.06 83 ARG A N 1
ATOM 668 C CA . ARG A 1 83 ? -3.492 -9.490 2.560 1.00 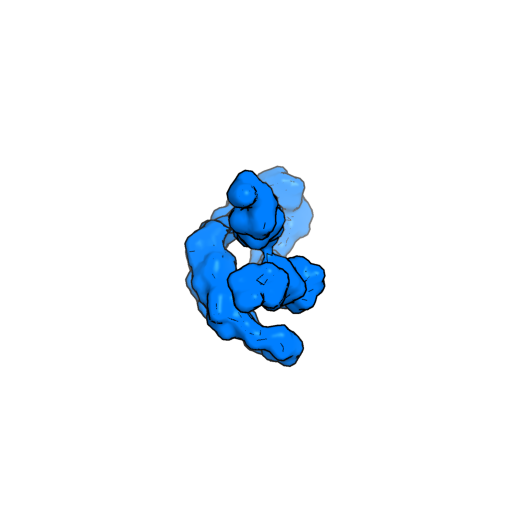96.06 83 ARG A CA 1
ATOM 669 C C . ARG A 1 83 ? -3.661 -8.903 1.164 1.00 96.06 83 ARG A C 1
ATOM 671 O O . ARG A 1 83 ? -3.031 -9.389 0.232 1.00 96.06 83 ARG A O 1
ATOM 678 N N . ASP A 1 84 ? -4.487 -7.872 1.052 1.00 97.12 84 ASP A N 1
ATOM 679 C CA . ASP A 1 84 ? -4.710 -7.164 -0.202 1.00 97.12 84 ASP A CA 1
ATOM 680 C C . ASP A 1 84 ? -3.423 -6.496 -0.703 1.00 97.12 84 ASP A C 1
ATOM 682 O O . ASP A 1 84 ? -3.008 -6.706 -1.839 1.00 97.12 84 ASP A O 1
ATOM 686 N N . TRP A 1 85 ? -2.693 -5.817 0.184 1.00 97.50 85 TRP A N 1
ATOM 687 C CA . TRP A 1 85 ? -1.444 -5.165 -0.189 1.00 97.50 85 TRP A CA 1
ATOM 688 C C . TRP A 1 85 ? -0.362 -6.150 -0.644 1.00 97.50 85 TRP A C 1
ATOM 690 O O . TRP A 1 85 ? 0.326 -5.880 -1.619 1.00 97.50 85 TRP A O 1
ATOM 700 N N . ILE A 1 86 ? -0.228 -7.323 -0.011 1.00 96.19 86 ILE A N 1
ATOM 701 C CA . ILE A 1 86 ? 0.692 -8.379 -0.483 1.00 96.19 86 ILE A CA 1
ATOM 702 C C . ILE A 1 86 ? 0.324 -8.845 -1.893 1.00 96.19 86 ILE A C 1
ATOM 704 O O . ILE A 1 86 ? 1.212 -9.081 -2.713 1.00 96.19 86 ILE A O 1
ATOM 708 N N . HIS A 1 87 ? -0.967 -9.000 -2.176 1.00 96.00 87 HIS A N 1
ATOM 709 C CA . HIS A 1 87 ? -1.438 -9.404 -3.495 1.00 96.00 87 HIS A CA 1
ATOM 710 C C . HIS A 1 87 ? -1.091 -8.342 -4.547 1.00 96.00 87 HIS A C 1
ATOM 712 O O . HIS A 1 87 ? -0.427 -8.664 -5.530 1.00 96.00 87 HIS A O 1
ATOM 718 N N . VAL A 1 88 ? -1.395 -7.068 -4.284 1.00 97.12 88 VAL A N 1
ATOM 719 C CA . VAL A 1 88 ? -1.044 -5.949 -5.176 1.00 97.12 88 VAL A CA 1
ATOM 720 C C . VAL A 1 88 ? 0.471 -5.810 -5.353 1.00 97.12 88 VAL A C 1
ATOM 722 O O . VAL A 1 88 ? 0.950 -5.602 -6.469 1.00 97.12 88 VAL A O 1
ATOM 725 N N . LEU A 1 89 ? 1.249 -5.993 -4.283 1.00 97.19 89 LEU A N 1
ATOM 726 C CA . LEU A 1 89 ? 2.708 -5.973 -4.346 1.00 97.19 89 LEU A CA 1
ATOM 727 C C . LEU A 1 89 ? 3.253 -7.022 -5.324 1.00 97.19 89 LEU A C 1
ATOM 729 O O . LEU A 1 89 ? 4.080 -6.695 -6.173 1.00 97.19 89 LEU A O 1
ATOM 733 N N . ASN A 1 90 ? 2.792 -8.270 -5.217 1.00 95.88 90 ASN A N 1
ATOM 734 C CA . ASN A 1 90 ? 3.304 -9.367 -6.040 1.00 95.88 90 ASN A CA 1
ATOM 735 C C . ASN A 1 90 ? 2.762 -9.353 -7.472 1.00 95.88 90 ASN A C 1
ATOM 737 O O . ASN A 1 90 ? 3.500 -9.693 -8.392 1.00 95.88 90 ASN A O 1
ATOM 741 N N . GLU A 1 91 ? 1.495 -8.990 -7.671 1.00 95.81 91 GLU A N 1
ATOM 742 C CA . GLU A 1 91 ? 0.835 -9.124 -8.976 1.00 95.81 91 GLU A CA 1
ATOM 743 C C . GLU A 1 91 ? 0.898 -7.858 -9.832 1.00 95.81 91 GLU A C 1
ATOM 745 O O . GLU A 1 91 ? 0.767 -7.943 -11.051 1.00 95.81 91 GLU A O 1
ATOM 750 N N . VAL A 1 92 ? 1.123 -6.694 -9.217 1.00 96.69 92 VAL A N 1
ATOM 751 C CA . VAL A 1 92 ? 1.083 -5.401 -9.912 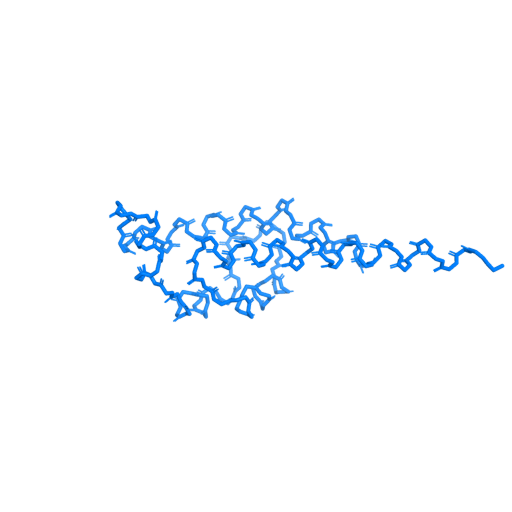1.00 96.69 92 VAL A CA 1
ATOM 752 C C . VAL A 1 92 ? 2.394 -4.643 -9.732 1.00 96.69 92 VAL A C 1
ATOM 754 O O . VAL A 1 92 ? 3.109 -4.402 -10.699 1.00 96.69 92 VAL A O 1
ATOM 757 N N . ILE A 1 93 ? 2.754 -4.306 -8.494 1.00 97.00 93 ILE A N 1
ATOM 758 C CA . ILE A 1 93 ? 3.873 -3.397 -8.201 1.00 97.00 93 ILE A CA 1
ATOM 759 C C . ILE A 1 93 ? 5.219 -3.982 -8.630 1.00 97.00 93 ILE A C 1
ATOM 761 O O . ILE A 1 93 ? 5.991 -3.298 -9.301 1.00 97.00 93 ILE A O 1
ATOM 765 N N . VAL A 1 94 ? 5.512 -5.235 -8.265 1.00 95.81 94 VAL A N 1
ATOM 766 C CA . VAL A 1 94 ? 6.774 -5.890 -8.639 1.00 95.81 94 VAL A CA 1
ATOM 767 C C . VAL A 1 94 ? 6.903 -6.018 -10.165 1.00 95.81 94 VAL A C 1
ATOM 769 O O . VAL A 1 94 ? 7.904 -5.525 -10.685 1.00 95.81 94 VAL A O 1
ATOM 772 N N . PRO A 1 95 ? 5.915 -6.566 -10.906 1.00 95.81 95 PRO A N 1
ATOM 773 C CA . PRO A 1 95 ? 5.980 -6.619 -12.368 1.00 95.81 95 PRO A CA 1
ATOM 774 C C . PRO A 1 95 ? 6.177 -5.252 -13.035 1.00 95.81 95 PRO A C 1
ATOM 776 O O . PRO A 1 95 ? 7.016 -5.120 -13.923 1.00 95.81 95 PRO A O 1
ATOM 779 N N . LEU A 1 96 ? 5.455 -4.213 -12.595 1.00 95.69 96 LEU A N 1
ATOM 780 C CA . LEU A 1 96 ? 5.626 -2.854 -13.127 1.00 95.69 96 LEU A CA 1
ATOM 781 C C . LEU A 1 96 ? 7.019 -2.289 -12.809 1.00 95.69 96 LEU A C 1
ATOM 783 O O . LEU A 1 96 ? 7.623 -1.619 -13.644 1.00 95.69 96 LEU A O 1
ATOM 787 N N . GLY A 1 97 ? 7.538 -2.567 -11.611 1.00 92.94 97 GLY A N 1
ATOM 788 C CA . GLY A 1 97 ? 8.876 -2.165 -11.186 1.00 92.94 97 GLY A CA 1
ATOM 789 C C . GLY A 1 97 ? 9.992 -2.853 -11.975 1.00 92.94 97 GLY A C 1
ATOM 790 O O . GLY A 1 97 ? 10.996 -2.212 -12.283 1.00 92.94 97 GLY A O 1
ATOM 791 N N . ASP A 1 98 ? 9.820 -4.123 -12.341 1.00 93.38 98 ASP A N 1
ATOM 792 C CA . ASP A 1 98 ? 10.787 -4.864 -13.158 1.00 93.38 98 ASP A CA 1
ATOM 793 C C . ASP A 1 98 ? 10.873 -4.321 -14.595 1.00 93.38 98 ASP A C 1
ATOM 795 O O . ASP A 1 98 ? 11.958 -4.294 -15.170 1.00 93.38 98 ASP A O 1
ATOM 799 N N . GLU A 1 99 ? 9.779 -3.789 -15.148 1.00 92.44 99 GLU A N 1
ATOM 800 C CA . GLU A 1 99 ? 9.768 -3.122 -16.463 1.00 92.44 99 GLU A CA 1
ATOM 801 C C . GLU A 1 99 ? 10.474 -1.751 -16.474 1.00 92.44 99 GLU A C 1
ATOM 803 O O . GLU A 1 99 ? 10.773 -1.212 -17.547 1.00 92.44 99 GLU A O 1
ATOM 808 N N . LEU A 1 100 ? 10.726 -1.176 -15.291 1.00 87.75 100 LEU A N 1
ATOM 809 C CA . LEU A 1 100 ? 11.404 0.111 -15.092 1.00 87.75 100 LEU A CA 1
ATOM 810 C C . LEU A 1 100 ? 12.920 -0.017 -14.847 1.00 87.75 100 LEU A C 1
ATOM 812 O O . LEU A 1 100 ? 13.591 1.019 -14.757 1.00 87.75 100 LEU A O 1
ATOM 816 N N . ARG A 1 101 ? 13.441 -1.243 -14.705 1.00 83.31 101 ARG A N 1
ATOM 817 C CA . ARG A 1 101 ? 14.857 -1.545 -14.434 1.00 83.31 101 ARG A CA 1
ATOM 818 C C . ARG A 1 101 ? 15.710 -1.652 -15.696 1.00 83.31 101 ARG A C 1
ATOM 820 O O . ARG A 1 101 ? 15.182 -2.013 -16.769 1.00 83.31 101 ARG A O 1
#

pLDDT: mean 93.84, std 7.77, range [53.09, 98.56]

Solvent-accessible surface area (backbone atoms only — not comparable to full-atom values): 5738 Å² total; per-residue (Å²): 142,69,77,72,53,58,64,53,52,51,45,50,51,38,51,51,54,43,52,49,55,44,48,51,49,17,67,70,58,31,28,47,48,69,35,49,52,57,15,57,75,65,50,56,85,91,54,97,64,70,44,55,51,66,57,31,65,72,47,45,39,60,71,61,38,33,70,81,33,79,85,66,49,81,84,50,48,60,62,52,51,52,55,52,49,53,48,47,41,58,74,44,46,48,58,36,52,60,73,69,104

Radius of gyration: 15.61 Å; Cα contacts (8 Å, |Δi|>4): 80; chains: 1; bounding box: 37×24×49 Å

Nearest PDB structures (foldseek):
  6r7r-assembly1_C  TM=2.626E-01  e=9.372E+00  Thermococcus kodakarensis KOD1